Protein AF-B3DVI3-F1 (afdb_monomer_lite)

Sequence (65 aa):
MEVNMPTTEQGQKNKQMIPSPGPGGGSGPGPQAPKVEKPNTEEILKRMRKVDPDQARRYRQRTGE

Organism: Methylacidiphilum infernorum (isolate V4) (NCBI:txid481448)

Structure (mmCIF, N/CA/C/O backbone):
data_AF-B3DVI3-F1
#
_entry.id   AF-B3DVI3-F1
#
loop_
_atom_site.group_PDB
_atom_site.id
_atom_site.type_symbol
_atom_site.label_atom_id
_atom_site.label_alt_id
_atom_site.label_comp_id
_atom_site.label_asym_id
_atom_site.label_entity_id
_atom_site.label_seq_id
_atom_site.pdbx_PDB_ins_code
_atom_site.Cartn_x
_atom_site.Cartn_y
_atom_site.Cartn_z
_atom_site.occupancy
_atom_site.B_iso_or_equiv
_atom_site.auth_seq_id
_atom_site.auth_comp_id
_atom_site.auth_asym_id
_atom_site.auth_atom_id
_atom_site.pdbx_PDB_model_num
ATOM 1 N N . MET A 1 1 ? -3.599 57.142 5.409 1.00 46.81 1 MET A N 1
ATOM 2 C CA . MET A 1 1 ? -3.463 56.195 4.285 1.00 46.81 1 MET A CA 1
ATOM 3 C C . MET A 1 1 ? -3.012 54.893 4.926 1.00 46.81 1 MET A C 1
ATOM 5 O O . MET A 1 1 ? -1.995 54.922 5.598 1.00 46.81 1 MET A O 1
ATOM 9 N N . GLU A 1 2 ? -3.959 53.977 5.162 1.00 52.56 2 GLU A N 1
ATOM 10 C CA . GLU A 1 2 ? -4.006 52.669 4.467 1.00 52.56 2 GLU A CA 1
ATOM 11 C C . GLU A 1 2 ? -2.805 51.788 4.875 1.00 52.56 2 GLU A C 1
ATOM 13 O O . GLU A 1 2 ? -1.667 52.186 4.699 1.00 52.56 2 GLU A O 1
ATOM 18 N N . VAL A 1 3 ? -2.938 50.613 5.490 1.00 65.25 3 VAL A N 1
ATOM 19 C CA . VAL A 1 3 ? -3.942 49.558 5.329 1.00 65.25 3 VAL A CA 1
ATOM 20 C C . VAL A 1 3 ? -4.020 48.716 6.612 1.00 65.25 3 VAL A C 1
ATOM 22 O O . VAL A 1 3 ? -3.012 48.229 7.114 1.00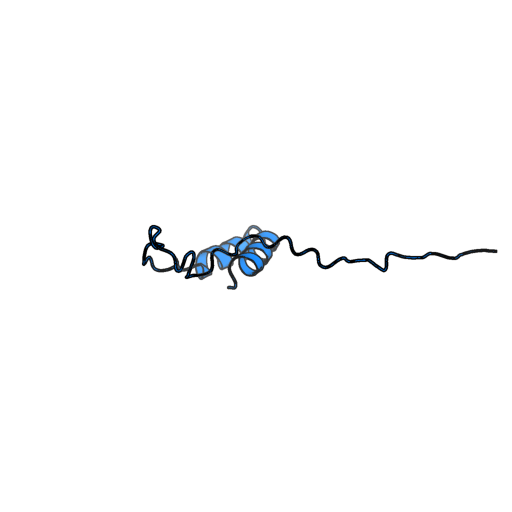 65.25 3 VAL A O 1
ATOM 25 N N . ASN A 1 4 ? -5.231 48.526 7.134 1.00 57.97 4 ASN A N 1
ATOM 26 C CA . ASN A 1 4 ? -5.537 47.507 8.134 1.00 57.97 4 ASN A CA 1
ATOM 27 C C . ASN A 1 4 ? -6.062 46.277 7.383 1.00 57.97 4 ASN A C 1
ATOM 29 O O . ASN A 1 4 ? -7.121 46.357 6.763 1.00 57.97 4 ASN A O 1
ATOM 33 N N . MET A 1 5 ? -5.338 45.160 7.422 1.00 66.38 5 MET A N 1
ATOM 34 C CA . MET A 1 5 ? -5.830 43.869 6.939 1.00 66.38 5 MET A CA 1
ATOM 35 C C . MET A 1 5 ? -5.869 42.886 8.113 1.00 66.38 5 MET A C 1
ATOM 37 O O . MET A 1 5 ? -4.808 42.444 8.550 1.00 66.38 5 MET A O 1
ATOM 41 N N . PRO A 1 6 ? -7.052 42.498 8.621 1.00 61.53 6 PRO A N 1
ATOM 42 C CA . PRO A 1 6 ? -7.157 41.345 9.497 1.00 61.53 6 PRO A CA 1
ATOM 43 C C . PRO A 1 6 ? -7.246 40.083 8.629 1.00 61.53 6 PRO A C 1
ATOM 45 O O . PRO A 1 6 ? -8.321 39.691 8.177 1.00 61.53 6 PRO A O 1
ATOM 48 N N . THR A 1 7 ? -6.119 39.424 8.365 1.00 60.84 7 THR A N 1
ATOM 49 C CA . THR A 1 7 ? -6.127 38.084 7.762 1.00 60.84 7 THR A CA 1
ATOM 50 C C . THR A 1 7 ? -6.399 37.036 8.842 1.00 60.84 7 THR A C 1
ATOM 52 O O . THR A 1 7 ? -5.486 36.567 9.513 1.00 60.84 7 THR A O 1
ATOM 55 N N . THR A 1 8 ? -7.686 36.709 9.002 1.00 58.50 8 THR A N 1
ATOM 56 C CA . THR A 1 8 ? -8.239 35.413 9.451 1.00 58.50 8 THR A CA 1
ATOM 57 C C . THR A 1 8 ? -7.504 34.688 10.591 1.00 58.50 8 THR A C 1
ATOM 59 O O . THR A 1 8 ? -6.774 33.726 10.368 1.00 58.50 8 THR A O 1
ATOM 62 N N . GLU A 1 9 ? -7.808 35.089 11.828 1.00 44.28 9 GLU A N 1
ATOM 63 C CA . GLU A 1 9 ? -7.420 34.415 13.081 1.00 44.28 9 GLU A CA 1
ATOM 64 C C . GLU A 1 9 ? -8.162 33.082 13.333 1.00 44.28 9 GLU A C 1
ATOM 66 O O . GLU A 1 9 ? -7.740 32.277 14.156 1.00 44.28 9 GLU A O 1
ATOM 71 N N . GLN A 1 10 ? -9.250 32.760 12.633 1.00 42.44 10 GLN A N 1
ATOM 72 C CA . GLN A 1 10 ? -10.110 31.642 13.045 1.00 42.44 10 GLN A CA 1
ATOM 73 C C . GLN A 1 10 ? -10.037 30.431 12.114 1.00 42.44 10 GLN A C 1
ATOM 75 O O . GLN A 1 10 ? -11.002 30.053 11.457 1.00 42.44 10 GLN A O 1
ATOM 80 N N . GLY A 1 11 ? -8.897 29.740 12.144 1.00 39.03 11 GLY A N 1
ATOM 81 C CA . GLY A 1 11 ? -8.834 28.318 11.807 1.00 39.03 11 GLY A CA 1
ATOM 82 C C . GLY A 1 11 ? -9.475 27.495 12.924 1.00 39.03 11 GLY A C 1
ATOM 83 O O . GLY A 1 11 ? -8.776 26.808 13.672 1.00 39.03 11 GLY A O 1
ATOM 84 N N . GLN A 1 12 ? -10.799 27.607 13.085 1.00 51.00 12 GLN A N 1
ATOM 85 C CA . GLN A 1 12 ? -11.569 26.752 13.981 1.00 51.00 12 GLN A CA 1
ATOM 86 C C . GLN A 1 12 ? -11.239 25.301 13.638 1.00 51.00 12 GLN A C 1
ATOM 88 O O . GLN A 1 12 ? -11.564 24.798 12.563 1.00 51.00 12 GLN A O 1
ATOM 93 N N . LYS A 1 13 ? -10.572 24.638 14.585 1.00 43.53 13 LYS A N 1
ATOM 94 C CA . LYS A 1 13 ? -10.273 23.207 14.629 1.00 43.53 13 LYS A CA 1
ATOM 95 C C . LYS A 1 13 ? -11.568 22.402 14.775 1.00 43.53 13 LYS A C 1
ATOM 97 O O . LYS A 1 13 ? -11.687 21.570 15.668 1.00 43.53 13 LYS A O 1
ATOM 102 N N . ASN A 1 14 ? -12.541 22.637 13.902 1.00 46.12 14 ASN A N 1
ATOM 103 C CA . ASN A 1 14 ? -13.720 21.810 13.767 1.00 46.12 14 ASN A CA 1
ATOM 104 C C . ASN A 1 14 ? -13.310 20.579 12.950 1.00 46.12 14 ASN A C 1
ATOM 106 O O . ASN A 1 14 ? -13.663 20.418 11.783 1.00 46.12 14 ASN A O 1
ATOM 110 N N . LYS A 1 15 ? -12.479 19.721 13.564 1.00 49.12 15 LYS A N 1
ATOM 111 C CA . LYS A 1 15 ? -12.382 18.320 13.161 1.00 49.12 15 LYS A CA 1
ATOM 112 C C . LYS A 1 15 ? -13.763 17.747 13.435 1.00 49.12 15 LYS A C 1
ATOM 114 O O . LYS A 1 15 ? -14.013 17.233 14.520 1.00 49.12 15 LYS A O 1
ATOM 119 N N . GLN A 1 16 ? -14.656 17.866 12.454 1.00 45.50 16 GLN A N 1
ATOM 120 C CA . GLN A 1 16 ? -15.754 16.927 12.321 1.00 45.50 16 GLN A CA 1
ATOM 121 C C . GLN A 1 16 ? -15.092 15.561 12.446 1.00 45.50 16 GLN A C 1
ATOM 123 O O . GLN A 1 16 ? -14.218 15.212 11.646 1.00 45.50 16 GLN A O 1
ATOM 128 N N . MET A 1 17 ? -15.376 14.885 13.555 1.00 43.25 17 MET A N 1
ATOM 129 C CA . MET A 1 17 ? -14.855 13.568 13.862 1.00 43.25 17 MET A CA 1
ATOM 130 C C . MET A 1 17 ? -15.459 12.634 12.820 1.00 43.25 17 MET A C 1
ATOM 132 O O . MET A 1 17 ? -16.479 12.000 13.059 1.00 43.25 17 MET A O 1
ATOM 136 N N . ILE A 1 18 ? -14.862 12.583 11.629 1.00 52.59 18 ILE A N 1
ATOM 137 C CA . ILE A 1 18 ? -15.006 11.422 10.770 1.00 52.59 18 ILE A CA 1
ATOM 138 C C . ILE A 1 18 ? -14.561 10.249 11.645 1.00 52.59 18 ILE A C 1
ATOM 140 O O . ILE A 1 18 ? -13.437 10.292 12.162 1.00 52.59 18 ILE A O 1
ATOM 144 N N . PRO A 1 19 ? -15.428 9.258 11.922 1.00 49.50 19 PRO A N 1
ATOM 145 C CA . PRO A 1 19 ? -14.997 8.079 12.641 1.00 49.50 19 PRO A CA 1
ATOM 146 C C . PRO A 1 19 ? -13.903 7.462 11.780 1.00 49.50 19 PRO A C 1
ATOM 148 O O . PRO A 1 19 ? -14.168 6.923 10.708 1.00 49.50 19 PRO A O 1
ATOM 151 N N . SER A 1 20 ? -12.653 7.637 12.207 1.00 48.19 20 SER A N 1
ATOM 152 C CA . SER A 1 20 ? -11.543 6.917 11.612 1.00 48.19 20 SER A CA 1
ATOM 153 C C . SER A 1 20 ? -11.916 5.444 11.750 1.00 48.19 20 SER A C 1
ATOM 155 O O . SER A 1 20 ? -12.199 5.024 12.880 1.00 48.19 20 SER A O 1
ATOM 157 N N . PRO A 1 21 ? -11.979 4.653 10.665 1.00 53.78 21 PRO A N 1
ATOM 158 C CA . PRO A 1 21 ? -12.050 3.208 10.777 1.00 53.78 21 PRO A CA 1
ATOM 159 C C . PRO A 1 21 ? -10.688 2.736 11.304 1.00 53.78 21 PRO A C 1
ATOM 161 O O . PRO A 1 21 ? -9.856 2.191 10.585 1.00 53.78 21 PRO A O 1
ATOM 164 N N . GLY A 1 22 ? -10.419 3.030 12.575 1.00 53.41 22 GLY A N 1
ATOM 165 C CA . GLY A 1 22 ? -9.330 2.437 13.317 1.00 53.41 22 GLY A CA 1
ATOM 166 C C . GLY A 1 22 ? -9.597 0.936 13.447 1.00 53.41 22 GLY A C 1
ATOM 167 O O . GLY A 1 22 ? -10.758 0.512 13.412 1.00 53.41 22 GLY A O 1
ATOM 168 N N . PRO A 1 23 ? -8.547 0.113 13.586 1.00 53.16 23 PRO A N 1
ATOM 169 C CA . PRO A 1 23 ? -8.682 -1.319 13.820 1.00 53.16 23 PRO A CA 1
ATOM 170 C C . PRO A 1 23 ? -9.295 -1.538 15.212 1.00 53.16 23 PRO A C 1
ATOM 172 O O . PRO A 1 23 ? -8.588 -1.711 16.195 1.00 53.16 23 PRO A O 1
ATOM 175 N N . GLY A 1 24 ? -10.614 -1.413 15.317 1.00 51.31 24 GLY A N 1
ATOM 176 C CA . GLY A 1 24 ? -11.318 -1.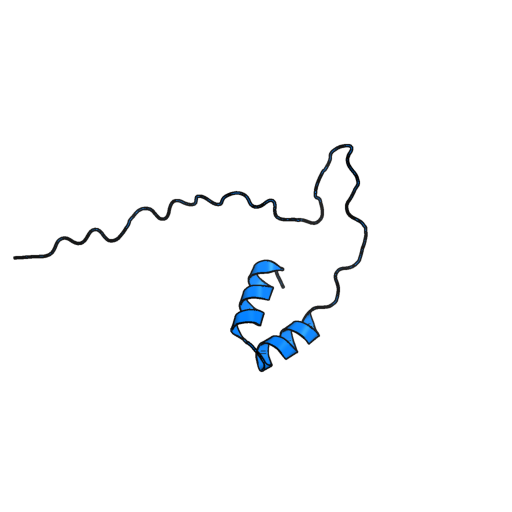409 16.601 1.00 51.31 24 GLY A CA 1
ATOM 177 C C . GLY A 1 24 ? -12.700 -0.759 16.575 1.00 51.31 24 GLY A C 1
ATOM 178 O O . GLY A 1 24 ? -13.197 -0.362 17.625 1.00 51.31 24 GLY A O 1
ATOM 179 N N . GLY A 1 25 ? -13.319 -0.611 15.398 1.00 51.47 25 GLY A N 1
ATOM 180 C CA . GLY A 1 25 ? -14.677 -0.089 15.269 1.00 51.47 25 GLY A CA 1
ATOM 181 C C . GLY A 1 25 ? -15.691 -0.949 16.027 1.00 51.47 25 GLY A C 1
ATOM 182 O O . GLY A 1 25 ? -16.105 -1.992 15.535 1.00 51.47 25 GLY A O 1
ATOM 183 N N . GLY A 1 26 ? -16.087 -0.476 17.210 1.00 53.38 26 GLY A N 1
ATOM 184 C CA . GLY A 1 26 ? -17.264 -0.931 17.946 1.00 53.38 26 GLY A CA 1
ATOM 185 C C . GLY A 1 26 ? -16.981 -1.968 19.029 1.00 53.38 26 GLY A C 1
ATOM 186 O O . GLY A 1 26 ? -17.261 -3.145 18.848 1.00 53.38 26 GLY A O 1
ATOM 187 N N . SER A 1 27 ? -16.547 -1.524 20.212 1.00 60.00 27 SER A N 1
ATOM 188 C CA . SER A 1 27 ? -16.544 -2.339 21.442 1.00 60.00 27 SER A CA 1
ATOM 189 C C . SER A 1 27 ? -17.965 -2.525 22.022 1.00 60.00 27 SER A C 1
ATOM 191 O O . SER A 1 27 ? -18.165 -2.458 23.232 1.00 60.00 27 SER A O 1
ATOM 193 N N . GLY A 1 28 ? -18.965 -2.686 21.149 1.00 68.94 28 GLY A N 1
ATOM 194 C CA . GLY A 1 28 ? -20.375 -2.906 21.475 1.00 68.94 28 GLY A CA 1
ATOM 195 C C . GLY A 1 28 ? -20.878 -4.229 20.881 1.00 68.94 28 GLY A C 1
ATOM 196 O O . GLY A 1 28 ? -20.153 -4.858 20.114 1.00 68.94 28 GLY A O 1
ATOM 197 N N . PRO A 1 29 ? -22.108 -4.667 21.201 1.00 70.88 29 PRO A N 1
ATOM 198 C CA . PRO A 1 29 ? -22.689 -5.940 20.748 1.00 70.88 29 PRO A CA 1
ATOM 199 C C . PRO A 1 29 ? -23.091 -5.947 19.254 1.00 70.88 29 PRO A C 1
ATOM 201 O O . PRO A 1 29 ? -24.144 -6.456 18.882 1.00 70.88 29 PRO A O 1
ATOM 204 N N . GLY A 1 30 ? -22.263 -5.357 18.390 1.00 78.38 30 GLY A N 1
ATOM 205 C CA . GLY A 1 30 ? -22.406 -5.353 16.937 1.00 78.38 30 GLY A CA 1
ATOM 206 C C . GLY A 1 30 ? -21.382 -6.269 16.257 1.00 78.38 30 GLY A C 1
ATOM 207 O O . GLY A 1 30 ? -20.434 -6.727 16.900 1.00 78.38 30 GLY A O 1
ATOM 208 N N . PRO A 1 31 ? -21.555 -6.561 14.957 1.00 82.38 31 PRO A N 1
ATOM 209 C CA . PRO A 1 31 ? -20.616 -7.389 14.210 1.00 82.38 31 PRO A CA 1
ATOM 210 C C . PRO A 1 31 ? -19.210 -6.783 14.251 1.00 82.38 31 PRO A C 1
ATOM 212 O O . PRO A 1 31 ? -19.016 -5.602 13.962 1.00 82.38 31 PRO A O 1
ATOM 215 N N . GLN A 1 32 ? -18.229 -7.610 14.608 1.00 80.31 32 GLN A N 1
ATOM 216 C CA . GLN A 1 32 ? -16.828 -7.205 14.618 1.00 80.31 32 GLN A CA 1
ATOM 217 C C . GLN A 1 32 ? -16.302 -7.077 13.189 1.00 80.31 32 GLN A C 1
ATOM 219 O O . GLN A 1 32 ? -16.699 -7.827 12.293 1.00 80.31 32 GLN A O 1
ATOM 224 N N . ALA A 1 33 ? -15.364 -6.151 12.989 1.00 73.31 33 ALA A N 1
ATOM 225 C CA . ALA A 1 33 ? -14.615 -6.080 11.744 1.00 73.31 33 ALA A CA 1
ATOM 226 C C . ALA A 1 33 ? -13.904 -7.425 11.477 1.00 73.31 33 ALA A C 1
ATOM 228 O O . ALA A 1 33 ? -13.372 -8.036 12.412 1.00 73.31 33 ALA A O 1
ATOM 229 N N . PRO A 1 34 ? -13.873 -7.901 10.222 1.00 81.94 34 PRO A N 1
ATOM 230 C CA . PRO A 1 34 ? -13.219 -9.157 9.896 1.00 81.94 34 PRO A CA 1
ATOM 231 C C . PRO A 1 34 ? -11.709 -9.057 10.148 1.00 81.94 34 PRO A C 1
ATOM 233 O O . PRO A 1 34 ? -11.080 -8.032 9.876 1.00 81.94 34 PRO A O 1
ATOM 236 N N . LYS A 1 35 ? -11.115 -10.145 10.650 1.00 81.88 35 LYS A N 1
ATOM 237 C CA . LYS A 1 35 ? -9.664 -10.268 10.851 1.00 81.88 35 LYS A CA 1
ATOM 238 C C . LYS A 1 35 ? -8.984 -10.549 9.511 1.00 81.88 35 LYS A C 1
ATOM 240 O O . LYS A 1 35 ? -8.606 -11.682 9.234 1.00 81.88 35 LYS A O 1
ATOM 245 N N . VAL A 1 36 ? -8.893 -9.531 8.664 1.00 84.50 36 VAL A N 1
ATOM 246 C CA . VAL A 1 36 ? -8.197 -9.608 7.374 1.00 84.50 36 VAL A CA 1
ATOM 247 C C . VAL A 1 36 ? -6.895 -8.831 7.477 1.00 84.50 36 VAL A C 1
ATOM 249 O O . VAL A 1 36 ? -6.865 -7.728 8.029 1.00 84.50 36 VAL A O 1
ATOM 252 N N . GLU A 1 37 ? -5.817 -9.406 6.956 1.00 82.25 37 GLU A N 1
ATOM 253 C CA . GLU A 1 37 ? -4.547 -8.699 6.842 1.00 82.25 37 GLU A CA 1
ATOM 254 C C . GLU A 1 37 ? -4.679 -7.533 5.860 1.00 82.25 37 GLU A C 1
ATOM 256 O O . GLU A 1 37 ? -5.377 -7.611 4.844 1.00 82.25 37 GLU A O 1
ATOM 261 N N . LYS A 1 38 ? -4.018 -6.420 6.180 1.00 77.38 38 LYS A N 1
ATOM 262 C CA . LYS A 1 38 ? -3.976 -5.269 5.278 1.00 77.38 38 LYS A CA 1
ATOM 263 C C . LYS A 1 38 ? -3.120 -5.639 4.060 1.00 77.38 38 LYS A C 1
ATOM 265 O O . LYS A 1 38 ? -2.045 -6.209 4.249 1.00 77.38 38 LYS A O 1
ATOM 270 N N . PRO A 1 39 ? -3.560 -5.327 2.828 1.00 83.25 39 PRO A N 1
ATOM 271 C CA . PRO A 1 39 ? -2.771 -5.616 1.635 1.00 83.25 39 PRO A CA 1
ATOM 272 C C . PRO A 1 39 ? -1.453 -4.831 1.658 1.00 83.25 39 PRO A C 1
ATOM 274 O O . PRO A 1 39 ? -1.418 -3.710 2.161 1.00 83.25 39 PRO A O 1
ATOM 277 N N . ASN A 1 40 ? -0.384 -5.384 1.078 1.00 85.38 40 ASN A N 1
ATOM 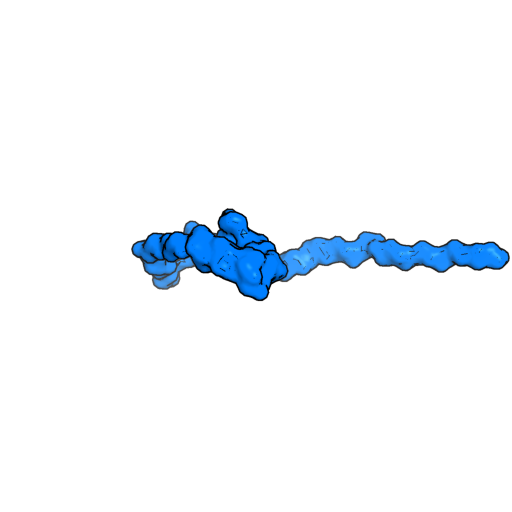278 C CA . ASN A 1 40 ? 0.869 -4.645 0.910 1.00 85.38 40 ASN A CA 1
ATOM 279 C C . ASN A 1 40 ? 0.669 -3.488 -0.087 1.00 85.38 40 ASN A C 1
ATOM 281 O O . ASN A 1 40 ? 0.286 -3.706 -1.238 1.00 85.38 40 ASN A O 1
ATOM 285 N N . THR A 1 41 ? 0.952 -2.261 0.341 1.00 87.56 41 THR A N 1
ATOM 286 C CA . THR A 1 41 ? 0.730 -1.044 -0.450 1.00 87.56 41 THR A CA 1
ATOM 287 C C . THR A 1 41 ? 2.004 -0.485 -1.079 1.00 87.56 41 THR A C 1
ATOM 289 O O . THR A 1 41 ? 1.921 0.436 -1.894 1.00 87.56 41 THR A O 1
ATOM 292 N N . GLU A 1 42 ? 3.184 -1.032 -0.768 1.00 89.44 42 GLU A N 1
ATOM 293 C CA . GLU A 1 42 ? 4.469 -0.473 -1.203 1.00 89.44 42 GLU A CA 1
ATOM 294 C C . GLU A 1 42 ? 4.593 -0.409 -2.727 1.00 89.44 42 GLU A C 1
ATOM 296 O O . GLU A 1 42 ? 5.019 0.605 -3.290 1.00 89.44 42 GLU A O 1
ATOM 301 N N . GLU A 1 43 ? 4.185 -1.476 -3.417 1.00 90.25 43 GLU A N 1
ATOM 302 C CA . GLU A 1 43 ? 4.245 -1.539 -4.875 1.00 90.25 43 GLU A CA 1
ATOM 303 C C . GLU A 1 43 ? 3.263 -0.553 -5.522 1.00 90.25 43 GLU A C 1
ATOM 305 O O . GLU A 1 43 ? 3.610 0.145 -6.481 1.00 90.25 43 GLU A O 1
ATOM 310 N N . ILE A 1 44 ? 2.056 -0.444 -4.962 1.00 89.62 44 ILE A N 1
ATOM 311 C CA . ILE A 1 44 ? 1.033 0.504 -5.409 1.00 89.62 44 ILE A CA 1
ATOM 312 C C . ILE A 1 44 ? 1.553 1.930 -5.228 1.00 89.62 44 ILE A C 1
ATOM 314 O O . ILE A 1 44 ? 1.554 2.703 -6.183 1.00 89.62 44 ILE A O 1
ATOM 318 N N . LEU A 1 45 ? 2.089 2.259 -4.052 1.00 90.69 45 LEU A N 1
ATOM 319 C CA . LEU A 1 45 ? 2.691 3.558 -3.765 1.00 90.69 45 LEU A CA 1
ATOM 320 C C . LEU A 1 45 ? 3.865 3.870 -4.696 1.00 90.69 45 LEU A C 1
ATOM 322 O O . LEU A 1 45 ? 3.987 5.001 -5.163 1.00 90.69 45 LEU A O 1
ATOM 326 N N . LYS A 1 46 ? 4.715 2.889 -5.014 1.00 92.38 46 LYS A N 1
ATOM 327 C CA . LYS A 1 46 ? 5.825 3.062 -5.963 1.00 92.38 46 LYS A CA 1
ATOM 328 C C . LYS A 1 46 ? 5.320 3.407 -7.365 1.00 92.38 46 LYS A C 1
ATOM 330 O O . LYS A 1 46 ? 5.849 4.327 -7.990 1.00 92.38 46 LYS A O 1
ATOM 335 N N . ARG A 1 47 ? 4.288 2.712 -7.851 1.00 93.56 47 ARG A N 1
ATOM 336 C CA . ARG A 1 47 ? 3.649 3.004 -9.145 1.00 93.56 47 ARG A CA 1
ATOM 337 C C . ARG A 1 47 ? 2.957 4.365 -9.124 1.00 93.56 47 ARG A C 1
ATOM 339 O O . ARG A 1 47 ? 3.142 5.146 -10.052 1.00 93.56 47 ARG A O 1
ATOM 346 N N . MET A 1 48 ? 2.244 4.684 -8.044 1.00 93.75 48 MET A N 1
ATOM 347 C CA . MET A 1 48 ? 1.598 5.983 -7.862 1.00 93.75 48 MET A CA 1
ATOM 348 C C . MET A 1 48 ? 2.624 7.107 -7.881 1.00 93.75 48 MET A C 1
ATOM 350 O O . MET A 1 48 ? 2.445 8.037 -8.638 1.00 93.75 48 MET A O 1
ATOM 354 N N . ARG A 1 49 ? 3.761 7.010 -7.184 1.00 92.50 49 ARG A N 1
ATOM 355 C CA . ARG A 1 49 ? 4.801 8.057 -7.256 1.00 92.50 49 ARG A CA 1
ATOM 356 C C . ARG A 1 49 ? 5.290 8.340 -8.680 1.00 92.50 49 ARG A C 1
ATOM 358 O O . ARG A 1 49 ? 5.702 9.463 -8.948 1.00 92.50 49 ARG A O 1
ATOM 365 N N . LYS A 1 50 ? 5.255 7.342 -9.571 1.00 94.69 50 LYS A N 1
ATOM 366 C CA . LYS A 1 50 ? 5.623 7.492 -10.986 1.00 94.69 50 LYS A CA 1
ATOM 367 C C . LYS A 1 50 ? 4.495 8.090 -11.833 1.00 94.69 50 LYS A C 1
ATOM 369 O O . LYS A 1 50 ? 4.780 8.871 -12.730 1.00 94.69 50 LYS A O 1
ATOM 374 N N . VAL A 1 51 ? 3.251 7.680 -11.588 1.00 93.94 51 VAL A N 1
ATOM 375 C CA . VAL A 1 51 ? 2.079 8.071 -12.393 1.00 93.94 51 VAL A CA 1
ATOM 376 C C . VAL A 1 51 ? 1.447 9.369 -11.884 1.00 93.94 51 VAL A C 1
ATOM 378 O O . VAL A 1 51 ? 1.146 10.257 -12.670 1.00 93.94 51 VAL A O 1
ATOM 381 N N . ASP A 1 52 ? 1.264 9.475 -10.571 1.00 93.50 52 ASP A N 1
ATOM 382 C CA . ASP A 1 52 ? 0.686 10.610 -9.859 1.00 93.50 52 ASP A CA 1
ATOM 383 C C . ASP A 1 52 ? 1.292 10.748 -8.433 1.00 93.50 52 ASP A C 1
ATOM 385 O O . ASP A 1 52 ? 0.846 10.106 -7.465 1.00 93.50 52 ASP A O 1
ATOM 389 N N . PRO A 1 53 ? 2.325 11.595 -8.266 1.00 93.38 53 PRO A N 1
ATOM 390 C CA . PRO A 1 53 ? 2.971 11.804 -6.974 1.00 93.38 53 PRO A CA 1
ATOM 391 C C . PRO A 1 53 ? 2.083 12.524 -5.948 1.00 93.38 53 PRO A C 1
ATOM 393 O O . PRO A 1 53 ? 2.341 12.417 -4.746 1.00 93.38 53 PRO A O 1
ATOM 396 N N . ASP A 1 54 ? 1.049 13.256 -6.372 1.00 95.25 54 ASP A N 1
ATOM 397 C CA . ASP A 1 54 ? 0.101 13.890 -5.453 1.00 95.25 54 ASP A CA 1
ATOM 398 C C . ASP A 1 54 ? -0.827 12.840 -4.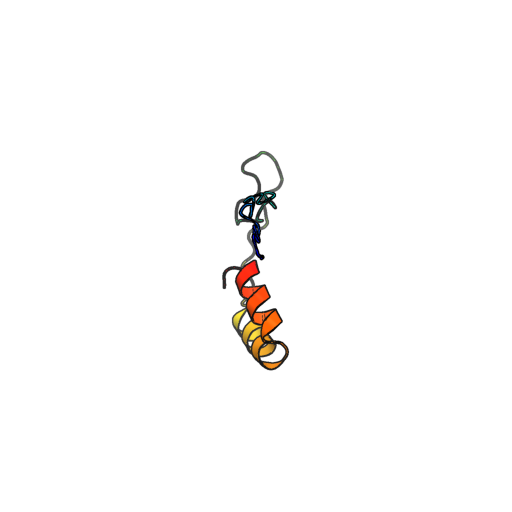838 1.00 95.25 54 ASP A C 1
ATOM 400 O O . ASP A 1 54 ? -1.015 12.812 -3.620 1.00 95.25 54 ASP A O 1
ATOM 404 N N . GLN A 1 55 ? -1.299 11.888 -5.644 1.00 94.50 55 GLN A N 1
ATOM 405 C CA . GLN A 1 55 ? -2.085 10.754 -5.158 1.00 94.50 55 GLN A CA 1
ATOM 406 C C . GLN A 1 55 ? -1.297 9.885 -4.179 1.00 94.50 55 GLN A C 1
ATOM 408 O O . GLN A 1 55 ? -1.844 9.485 -3.153 1.00 94.50 55 GLN A O 1
ATOM 413 N N . ALA A 1 56 ? -0.008 9.628 -4.432 1.00 92.69 56 ALA A N 1
ATOM 414 C CA . ALA A 1 56 ? 0.826 8.888 -3.482 1.00 92.69 56 ALA A CA 1
ATOM 415 C C . ALA A 1 56 ? 0.903 9.599 -2.117 1.00 92.69 56 ALA A C 1
ATOM 417 O O . ALA A 1 56 ? 0.802 8.953 -1.073 1.00 92.69 56 ALA A O 1
ATOM 418 N N . ARG A 1 57 ? 1.033 10.934 -2.112 1.00 92.69 57 ARG A N 1
ATOM 419 C CA . ARG A 1 57 ? 1.031 11.746 -0.881 1.00 92.69 57 ARG A CA 1
ATOM 420 C C . ARG A 1 57 ? -0.321 11.704 -0.170 1.00 92.69 57 ARG A C 1
ATOM 422 O O . ARG A 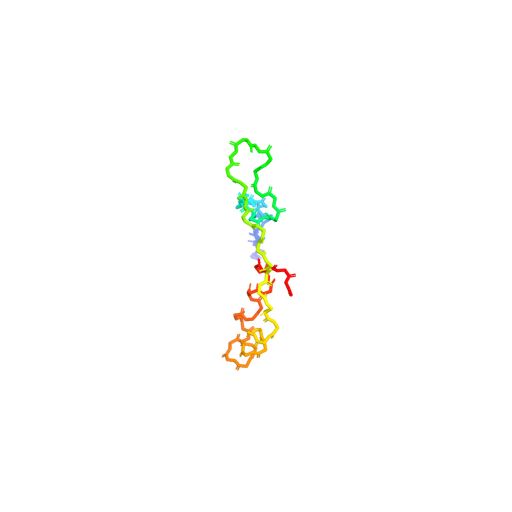1 57 ? -0.362 11.467 1.035 1.00 92.69 57 ARG A O 1
ATOM 429 N N . ARG A 1 58 ? -1.425 11.879 -0.905 1.00 93.62 58 ARG A N 1
ATOM 430 C CA . ARG A 1 58 ? -2.788 11.790 -0.351 1.00 93.62 58 ARG A CA 1
ATOM 431 C C . ARG A 1 58 ? -3.074 10.414 0.242 1.00 93.62 58 ARG A C 1
ATOM 433 O O . ARG A 1 58 ? -3.683 10.331 1.305 1.00 93.62 58 ARG A O 1
ATOM 440 N N . TYR A 1 59 ? -2.629 9.348 -0.421 1.00 91.19 59 TYR A N 1
ATOM 441 C CA . TYR A 1 59 ? -2.808 7.981 0.057 1.00 91.19 59 TYR A CA 1
ATOM 442 C C . TYR A 1 59 ? -2.107 7.775 1.396 1.00 91.19 59 TYR A C 1
ATOM 444 O O . TYR A 1 59 ? -2.778 7.410 2.353 1.00 91.19 59 TYR A O 1
ATOM 452 N N . ARG A 1 60 ? -0.821 8.136 1.497 1.00 90.00 60 ARG A N 1
ATOM 453 C CA . ARG A 1 60 ? -0.062 8.092 2.759 1.00 90.00 60 ARG A CA 1
ATOM 454 C C . ARG A 1 60 ? -0.744 8.851 3.885 1.00 90.00 60 ARG A C 1
ATOM 456 O O . ARG A 1 60 ? -0.899 8.332 4.984 1.00 90.00 60 ARG A O 1
ATOM 463 N N . GLN A 1 61 ? -1.220 10.061 3.596 1.00 90.19 61 GLN A N 1
ATOM 464 C CA . GLN A 1 61 ? -1.920 10.872 4.588 1.00 90.19 61 GLN A CA 1
ATOM 465 C C . GLN A 1 61 ? -3.230 10.224 5.067 1.00 90.19 61 GLN A C 1
ATOM 467 O O . GLN A 1 61 ? -3.636 10.445 6.209 1.00 90.19 61 GLN A O 1
ATOM 472 N N . ARG A 1 62 ? -3.893 9.443 4.203 1.00 87.44 62 ARG A N 1
ATOM 473 C CA . ARG A 1 62 ? -5.152 8.747 4.497 1.00 87.44 62 ARG A CA 1
ATOM 474 C C . ARG A 1 62 ? -4.942 7.395 5.185 1.00 87.44 62 ARG A C 1
ATOM 476 O O . ARG A 1 62 ? -5.755 7.044 6.033 1.00 87.44 62 ARG A O 1
ATOM 483 N N . THR A 1 63 ? -3.918 6.632 4.802 1.00 85.06 63 THR A N 1
ATOM 484 C CA . THR A 1 63 ? -3.683 5.261 5.294 1.00 85.06 63 THR A CA 1
ATOM 485 C C . THR A 1 63 ? -2.699 5.185 6.459 1.00 85.06 63 THR A C 1
ATOM 487 O O . THR A 1 63 ? -2.801 4.255 7.257 1.00 85.06 63 THR A O 1
ATOM 490 N N . GLY A 1 64 ? -1.809 6.171 6.609 1.00 80.56 64 GLY A N 1
ATOM 491 C CA . GLY A 1 64 ? -0.766 6.194 7.639 1.00 80.56 64 GLY A CA 1
ATOM 492 C C . GLY A 1 64 ? 0.508 5.418 7.278 1.00 80.56 64 GLY A C 1
ATOM 493 O O . GLY A 1 64 ? 1.214 4.986 8.185 1.00 80.56 64 GLY A O 1
ATOM 494 N N . GLU A 1 65 ? 0.780 5.229 5.983 1.00 74.88 65 GLU A N 1
ATOM 495 C CA . GLU A 1 65 ? 1.943 4.495 5.428 1.00 74.88 65 GLU A CA 1
ATOM 496 C C . GLU A 1 65 ? 3.058 5.385 4.839 1.00 74.88 65 GLU A C 1
ATOM 498 O O . GLU A 1 65 ? 2.854 6.611 4.689 1.00 74.88 65 GLU A O 1
#

InterPro domains:
  IPR037543 Prokaryotic ubiquitin-like protein UBact [MF_02133] (5-65)
  IPR037543 Prokaryotic ubiquitin-like protein UBact [NF033388] (12-65)
  IPR037543 Prokaryotic ubiquitin-like protein UBact [PF20513] (25-65)

Foldseek 3Di:
DDDDDDDDPDPPPPPPCPPQPDQDPDPDPDDHDDPDDDDDCPVVLVVCCVVPVVVSVVVCVNPVD

Secondary structure (DSSP, 8-state):
----------------------TT--SSSSPPPP--PPPP-HHHHHHHHHH-HHHHHHHHHHH--

Radius of gyration: 20.14 Å; chains: 1; bounding box: 28×66×34 Å

pLDDT: mean 72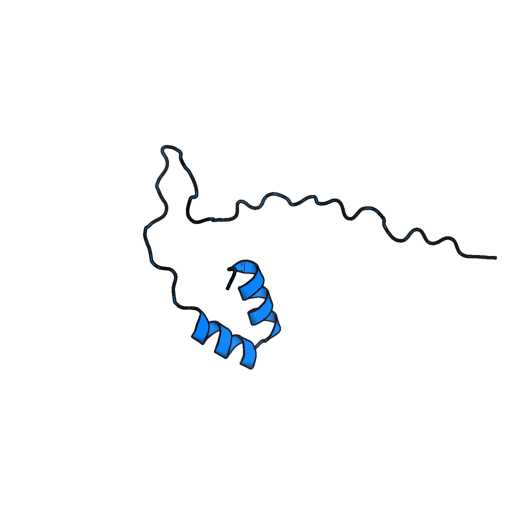.23, std 18.55, range [39.03, 95.25]